Protein AF-A0AAU4DD70-F1 (afdb_monomer_lite)

Foldseek 3Di:
DDDLQRDQPFWWWWWDAPPDIDIGTLPDDDDPRIDTPGHGHGPVVVVVVVVVVDPDDD

Structure (mmCIF, N/CA/C/O backbone):
data_AF-A0AAU4DD70-F1
#
_entry.id   AF-A0AAU4DD70-F1
#
loop_
_atom_site.group_PDB
_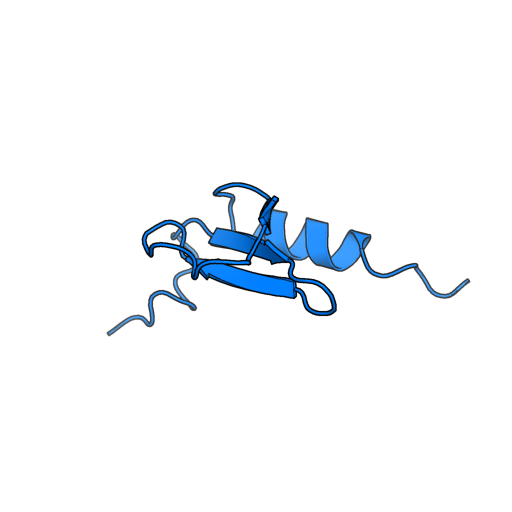atom_site.id
_atom_site.type_symbol
_atom_site.label_atom_id
_atom_site.label_alt_id
_atom_site.label_comp_id
_atom_site.label_asym_id
_atom_site.label_entity_id
_atom_site.label_seq_id
_atom_site.pdbx_PDB_ins_code
_atom_site.Cartn_x
_atom_site.Cartn_y
_atom_site.Cartn_z
_atom_site.occupancy
_atom_site.B_iso_or_equiv
_atom_site.auth_seq_id
_atom_site.auth_comp_id
_atom_site.auth_asym_id
_atom_site.auth_atom_id
_atom_site.pdbx_PDB_model_num
ATOM 1 N N . MET A 1 1 ? -17.507 16.653 4.631 1.00 48.44 1 MET A N 1
ATOM 2 C CA . MET A 1 1 ? -17.071 15.994 3.382 1.00 48.44 1 MET A CA 1
ATOM 3 C C . MET A 1 1 ? -15.589 15.685 3.547 1.00 48.44 1 MET A C 1
ATOM 5 O O . MET A 1 1 ? -14.764 16.491 3.150 1.00 48.44 1 MET A O 1
ATOM 9 N N . THR A 1 2 ? -15.262 14.599 4.253 1.00 61.09 2 THR A N 1
ATOM 10 C CA . THR A 1 2 ? -13.872 14.165 4.470 1.00 61.09 2 THR A CA 1
ATOM 11 C C . THR A 1 2 ? -13.460 13.332 3.272 1.00 61.09 2 THR A C 1
ATOM 13 O O . THR A 1 2 ? -14.169 12.404 2.888 1.00 61.09 2 THR A O 1
ATOM 16 N N . ASN A 1 3 ? -12.353 13.706 2.645 1.00 66.06 3 ASN A N 1
ATOM 17 C CA . ASN A 1 3 ? -11.761 12.941 1.567 1.00 66.06 3 ASN A CA 1
ATOM 18 C C . ASN A 1 3 ? -11.316 11.571 2.125 1.00 66.06 3 ASN A C 1
ATOM 20 O O . ASN A 1 3 ? -10.574 11.557 3.105 1.00 66.06 3 ASN A O 1
ATOM 24 N N . PRO A 1 4 ? -11.730 10.427 1.550 1.00 69.75 4 PRO A N 1
ATOM 25 C CA . PRO A 1 4 ? -11.343 9.098 2.042 1.00 69.75 4 PRO A CA 1
ATOM 26 C C . PRO 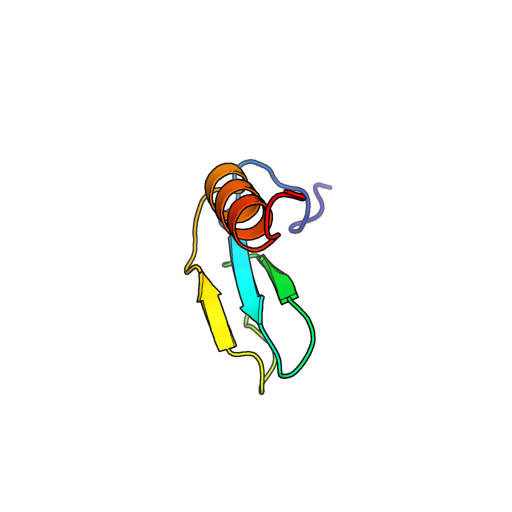A 1 4 ? -9.827 8.835 2.011 1.00 69.75 4 PRO A C 1
ATOM 28 O O . PRO A 1 4 ? -9.365 7.871 2.610 1.00 69.75 4 PRO A O 1
ATOM 31 N N . PHE A 1 5 ? -9.053 9.686 1.329 1.00 71.12 5 PHE A N 1
ATOM 32 C CA . PHE A 1 5 ? -7.587 9.664 1.339 1.00 71.12 5 PHE A CA 1
ATOM 33 C C . PHE A 1 5 ? -6.955 10.457 2.501 1.00 71.12 5 PHE A C 1
ATOM 35 O O . PHE A 1 5 ? -5.752 10.357 2.730 1.00 71.12 5 PHE A O 1
ATOM 42 N N . GLU A 1 6 ? -7.742 11.268 3.210 1.00 72.44 6 GLU A N 1
ATOM 43 C CA . GLU A 1 6 ? -7.283 12.187 4.262 1.00 72.44 6 GLU A CA 1
ATOM 44 C C . GLU A 1 6 ? -7.927 11.895 5.623 1.00 72.44 6 GLU A C 1
ATOM 46 O O . GLU A 1 6 ? -7.743 12.656 6.570 1.00 72.44 6 GLU A O 1
ATOM 51 N N . ASP A 1 7 ? -8.671 10.795 5.742 1.00 80.00 7 ASP A N 1
ATOM 52 C CA . ASP A 1 7 ? -9.271 10.365 6.999 1.00 80.00 7 ASP A CA 1
ATOM 53 C C . ASP A 1 7 ? -8.203 9.724 7.907 1.00 80.00 7 ASP A C 1
ATOM 55 O O . ASP A 1 7 ? -7.707 8.641 7.592 1.00 80.00 7 ASP A O 1
ATOM 59 N N . PRO A 1 8 ? -7.816 10.344 9.034 1.00 72.81 8 PRO A N 1
ATOM 60 C CA . PRO A 1 8 ? -6.798 9.789 9.923 1.00 72.81 8 PRO A CA 1
ATOM 61 C C . PRO A 1 8 ? -7.274 8.545 10.688 1.00 72.81 8 PRO A C 1
ATOM 63 O O . PRO A 1 8 ? -6.442 7.831 11.243 1.00 72.81 8 PRO A O 1
ATOM 66 N N . THR A 1 9 ? -8.585 8.289 10.728 1.00 79.44 9 THR A N 1
ATOM 67 C CA . THR A 1 9 ? -9.192 7.130 11.401 1.00 79.44 9 THR A CA 1
ATOM 68 C C . THR A 1 9 ? -9.414 5.944 10.463 1.00 79.44 9 THR A C 1
ATOM 70 O O . THR A 1 9 ? -9.697 4.840 10.926 1.00 79.44 9 THR A O 1
ATOM 73 N N . ALA A 1 10 ? -9.257 6.149 9.152 1.00 81.38 10 ALA A N 1
ATOM 74 C CA . ALA A 1 10 ? -9.369 5.095 8.156 1.00 81.38 10 ALA A CA 1
ATOM 75 C C . ALA A 1 10 ? -8.085 4.258 8.051 1.00 81.38 10 ALA A C 1
ATOM 77 O O . ALA A 1 10 ? -6.973 4.725 8.309 1.00 81.38 10 ALA A O 1
ATOM 78 N N . SER A 1 11 ? -8.244 3.004 7.631 1.00 87.44 11 SER A N 1
ATOM 79 C CA . SER A 1 11 ? -7.122 2.120 7.319 1.00 87.44 11 SER A CA 1
ATOM 80 C C . SER A 1 11 ? -6.636 2.338 5.890 1.00 87.44 11 SER A C 1
ATOM 82 O O . SER A 1 11 ? -7.435 2.483 4.958 1.00 87.44 11 SER A O 1
ATOM 84 N N . TYR A 1 12 ? -5.320 2.285 5.712 1.00 87.62 12 TYR A N 1
ATOM 85 C CA . TYR A 1 12 ? -4.665 2.481 4.427 1.00 87.62 12 TYR A CA 1
ATOM 86 C C . TYR A 1 12 ? -3.784 1.296 4.063 1.00 87.62 12 TYR A C 1
ATOM 88 O O . TYR A 1 12 ? -3.257 0.588 4.916 1.00 87.62 12 TYR A O 1
ATOM 96 N N . LEU A 1 13 ? -3.645 1.097 2.763 1.00 89.75 13 LEU A N 1
ATOM 97 C CA . LEU A 1 13 ? -2.796 0.126 2.107 1.00 89.75 13 LEU A CA 1
ATOM 98 C C . LEU A 1 13 ? -1.654 0.882 1.439 1.00 89.75 13 LEU A C 1
ATOM 100 O O . LEU A 1 13 ? -1.866 1.918 0.799 1.00 89.75 13 LEU A O 1
ATOM 104 N N . VAL A 1 14 ? -0.448 0.331 1.528 1.00 89.19 14 VAL A N 1
ATOM 105 C CA . VAL A 1 14 ? 0.647 0.768 0.662 1.00 89.19 14 VAL A CA 1
ATOM 106 C C . VAL A 1 14 ? 0.700 -0.204 -0.497 1.00 89.19 14 VAL A C 1
ATOM 108 O O . VAL A 1 14 ? 0.992 -1.392 -0.337 1.00 89.19 14 VAL A O 1
ATOM 111 N N . LEU A 1 15 ? 0.391 0.317 -1.673 1.00 90.62 15 LEU A N 1
ATOM 112 C CA . LEU A 1 15 ? 0.524 -0.397 -2.924 1.00 90.62 15 LEU A CA 1
ATOM 113 C C . LEU A 1 15 ? 1.871 -0.040 -3.540 1.00 90.62 15 LEU A C 1
ATOM 115 O O . LEU A 1 15 ? 2.289 1.115 -3.519 1.00 90.62 15 LEU A O 1
ATOM 119 N N . THR A 1 16 ? 2.540 -1.017 -4.128 1.00 90.19 16 THR A N 1
ATOM 120 C CA . THR A 1 16 ? 3.695 -0.786 -4.988 1.00 90.19 16 THR A CA 1
ATOM 121 C C . THR A 1 16 ? 3.386 -1.270 -6.392 1.00 90.19 16 THR A C 1
ATOM 123 O O . THR A 1 16 ? 2.662 -2.249 -6.596 1.00 90.19 16 THR A O 1
ATOM 126 N N . ASN A 1 17 ? 3.934 -0.576 -7.374 1.00 88.50 17 ASN A N 1
ATOM 127 C CA . ASN A 1 17 ? 4.018 -1.057 -8.738 1.00 88.50 17 ASN A CA 1
ATOM 128 C C . ASN A 1 17 ? 5.495 -1.179 -9.133 1.00 88.50 17 ASN A C 1
ATOM 130 O O . ASN A 1 17 ? 6.394 -1.080 -8.305 1.00 88.50 17 ASN A O 1
ATOM 134 N N . ARG A 1 18 ? 5.759 -1.395 -10.422 1.00 86.69 18 ARG A N 1
ATOM 135 C CA . ARG A 1 18 ? 7.116 -1.600 -10.948 1.00 86.69 18 ARG A CA 1
ATOM 136 C C . ARG A 1 18 ? 8.120 -0.489 -10.598 1.00 86.69 18 ARG A C 1
ATOM 138 O O . ARG A 1 18 ? 9.311 -0.770 -10.622 1.00 86.69 18 ARG A O 1
ATOM 145 N N . ILE A 1 19 ? 7.667 0.740 -10.334 1.00 82.06 19 ILE A N 1
ATOM 146 C CA . ILE A 1 19 ? 8.536 1.912 -10.126 1.00 82.06 19 ILE A CA 1
ATOM 147 C C . ILE A 1 19 ? 8.021 2.929 -9.091 1.00 82.06 19 ILE A C 1
ATOM 149 O O . ILE A 1 19 ? 8.751 3.850 -8.738 1.00 82.06 19 ILE A O 1
ATOM 153 N N . HIS A 1 20 ? 6.785 2.804 -8.604 1.00 84.81 20 HIS A N 1
ATOM 154 C CA . HIS A 1 20 ? 6.141 3.784 -7.729 1.00 84.81 20 HIS A CA 1
ATOM 155 C C . HIS A 1 20 ? 5.359 3.117 -6.603 1.00 84.81 20 HIS A C 1
ATOM 157 O O . HIS A 1 20 ? 4.747 2.066 -6.783 1.00 84.81 20 HIS A O 1
ATOM 163 N N . HIS A 1 21 ? 5.329 3.789 -5.456 1.00 86.12 21 HIS A N 1
ATOM 164 C CA . HIS A 1 21 ? 4.504 3.422 -4.313 1.00 86.12 21 HIS A CA 1
ATOM 165 C C . HIS A 1 21 ? 3.303 4.371 -4.263 1.00 86.12 21 HIS A C 1
ATOM 167 O O . HIS A 1 21 ? 3.452 5.572 -4.491 1.00 86.12 21 HIS A O 1
ATOM 173 N N . SER A 1 22 ? 2.114 3.843 -3.988 1.00 83.94 22 SER A N 1
ATOM 174 C CA . SER A 1 22 ? 0.877 4.610 -3.878 1.00 83.94 22 SER A CA 1
ATOM 175 C C . SER A 1 22 ? 0.163 4.284 -2.577 1.00 83.94 22 SER A C 1
ATOM 177 O O . SER A 1 22 ? 0.160 3.145 -2.109 1.00 83.94 22 SER A O 1
ATOM 179 N N . PHE A 1 23 ? -0.419 5.319 -1.986 1.00 86.00 23 PHE A N 1
ATOM 180 C CA . PHE A 1 23 ? -1.206 5.228 -0.771 1.00 86.00 23 PHE A CA 1
ATOM 181 C C . PHE A 1 23 ? -2.666 5.035 -1.156 1.00 86.00 23 PHE A C 1
ATOM 183 O O . PHE A 1 23 ? -3.224 5.862 -1.880 1.00 86.00 23 PHE A O 1
ATOM 190 N N . TRP A 1 24 ? -3.274 3.946 -0.701 1.00 87.94 24 TRP A N 1
ATOM 191 C CA . TRP A 1 24 ? -4.612 3.559 -1.131 1.00 87.94 24 TRP A CA 1
ATOM 192 C C . TRP A 1 24 ? -5.516 3.273 0.074 1.00 87.94 24 TRP A C 1
ATOM 194 O O . TRP A 1 24 ? -5.084 2.571 0.982 1.00 87.94 24 TRP A O 1
ATOM 204 N N . PRO A 1 25 ? -6.755 3.782 0.142 1.00 88.25 25 PRO A N 1
ATOM 205 C CA . PRO A 1 25 ? -7.664 3.483 1.245 1.00 88.25 25 PRO A CA 1
ATOM 206 C C . PRO A 1 25 ? -8.065 2.008 1.210 1.00 88.25 25 PRO A C 1
ATOM 208 O O . PRO A 1 25 ? -8.433 1.495 0.155 1.00 88.25 25 PRO A O 1
ATOM 211 N N . ALA A 1 26 ? -8.069 1.331 2.359 1.00 87.44 26 ALA A N 1
ATOM 212 C CA . ALA A 1 26 ? -8.438 -0.087 2.434 1.00 87.44 26 ALA A CA 1
ATOM 213 C C . ALA A 1 26 ? -9.909 -0.360 2.066 1.00 87.44 26 ALA A C 1
ATOM 215 O O . ALA A 1 26 ? -10.265 -1.486 1.733 1.00 87.44 26 ALA A O 1
ATOM 216 N N . GLY A 1 27 ? -10.761 0.668 2.116 1.00 83.50 27 GLY A N 1
ATOM 217 C CA . GLY A 1 27 ? -12.161 0.587 1.699 1.00 83.50 27 GLY A CA 1
ATOM 218 C C . GLY A 1 27 ? -12.386 0.664 0.186 1.00 83.50 27 GLY A C 1
ATOM 219 O O . GLY A 1 27 ? -13.532 0.570 -0.245 1.00 83.50 27 GLY A O 1
ATOM 220 N N . LEU A 1 28 ? -11.336 0.866 -0.618 1.00 84.25 28 LEU A N 1
ATOM 221 C CA . LEU A 1 28 ? -11.415 0.916 -2.078 1.00 84.25 28 LEU A CA 1
ATOM 222 C C . LEU A 1 28 ? -10.643 -0.245 -2.695 1.00 84.25 28 LEU A C 1
ATOM 224 O O . LEU A 1 28 ? -9.529 -0.563 -2.281 1.00 84.25 28 LEU A O 1
ATOM 228 N N . GLU A 1 29 ? -11.204 -0.834 -3.744 1.00 85.38 29 GLU A N 1
ATOM 229 C CA . GLU A 1 29 ? -10.548 -1.919 -4.465 1.00 85.38 29 GLU A CA 1
ATOM 230 C C . GLU A 1 29 ? -9.290 -1.397 -5.186 1.00 85.38 29 GLU A C 1
ATOM 232 O O . GLU A 1 29 ? -9.368 -0.387 -5.898 1.00 85.38 29 GLU A O 1
ATOM 237 N N . PRO A 1 30 ? -8.114 -2.018 -4.983 1.00 84.69 30 PRO A N 1
ATOM 238 C CA . PRO A 1 30 ? -6.889 -1.579 -5.629 1.00 84.69 30 PRO A CA 1
ATOM 239 C C . PRO A 1 30 ? -6.936 -1.867 -7.140 1.00 84.69 30 PRO A C 1
ATOM 241 O O . PRO A 1 30 ? -7.449 -2.906 -7.563 1.00 84.69 30 PRO A O 1
ATOM 244 N N . PRO A 1 31 ? -6.366 -0.985 -7.978 1.00 84.50 31 PRO A N 1
ATOM 245 C CA . PRO A 1 31 ? -6.314 -1.218 -9.413 1.00 84.50 31 PRO A CA 1
ATOM 246 C C . PRO A 1 31 ? -5.462 -2.446 -9.764 1.00 84.50 31 PRO A C 1
ATOM 248 O O . PRO A 1 31 ? -4.447 -2.735 -9.125 1.00 84.50 31 PRO A O 1
ATOM 251 N N . ALA A 1 32 ? -5.842 -3.150 -10.834 1.00 86.25 32 ALA A N 1
ATOM 252 C CA . ALA A 1 32 ? -5.105 -4.315 -11.316 1.00 86.25 32 ALA A CA 1
ATOM 253 C C . ALA A 1 32 ? -3.647 -3.960 -11.672 1.00 86.25 32 ALA A C 1
ATOM 255 O O . ALA A 1 32 ? -3.372 -2.930 -12.288 1.00 86.25 32 ALA A O 1
ATOM 256 N N . GLY A 1 33 ? -2.706 -4.832 -11.297 1.00 88.12 33 GLY A N 1
ATOM 257 C CA . GLY A 1 33 ? -1.269 -4.631 -11.530 1.00 88.12 33 GLY A CA 1
ATOM 258 C C . GLY A 1 33 ? -0.526 -3.899 -10.408 1.00 88.12 33 GLY A C 1
ATOM 259 O O . GLY A 1 33 ? 0.683 -3.694 -10.523 1.00 88.12 33 GLY A O 1
ATOM 260 N N . TRP A 1 34 ? -1.220 -3.543 -9.327 1.00 91.44 34 TRP A N 1
ATOM 261 C CA . TRP A 1 34 ? -0.611 -3.075 -8.088 1.00 91.44 34 TRP A CA 1
ATOM 262 C C . TRP A 1 34 ? -0.479 -4.220 -7.089 1.00 91.44 34 TRP A C 1
ATOM 264 O O . TRP A 1 34 ? -1.397 -5.018 -6.908 1.00 91.44 34 TRP A O 1
ATOM 274 N N . THR A 1 35 ? 0.665 -4.282 -6.418 1.00 90.56 35 THR A N 1
ATOM 275 C CA . THR A 1 35 ? 0.940 -5.276 -5.383 1.00 90.56 35 THR A CA 1
ATOM 276 C C . THR A 1 35 ? 0.835 -4.609 -4.024 1.00 90.56 35 THR A C 1
ATOM 278 O O . THR A 1 35 ? 1.467 -3.583 -3.778 1.00 90.56 35 THR A O 1
ATOM 281 N N . THR A 1 36 ? 0.054 -5.194 -3.121 1.00 90.06 36 THR A N 1
ATOM 282 C CA . THR A 1 36 ? -0.034 -4.701 -1.743 1.00 90.06 36 THR A CA 1
ATOM 283 C C . THR A 1 36 ? 1.249 -5.073 -1.006 1.00 90.06 36 THR A C 1
ATOM 285 O O . THR A 1 36 ? 1.525 -6.256 -0.823 1.00 90.06 36 THR A O 1
ATOM 288 N N . VAL A 1 37 ? 2.045 -4.073 -0.620 1.00 89.50 37 VAL A N 1
ATOM 289 C CA . VAL A 1 37 ? 3.264 -4.273 0.188 1.00 89.50 37 VAL A CA 1
ATOM 290 C C . VAL A 1 37 ? 2.997 -4.106 1.673 1.00 89.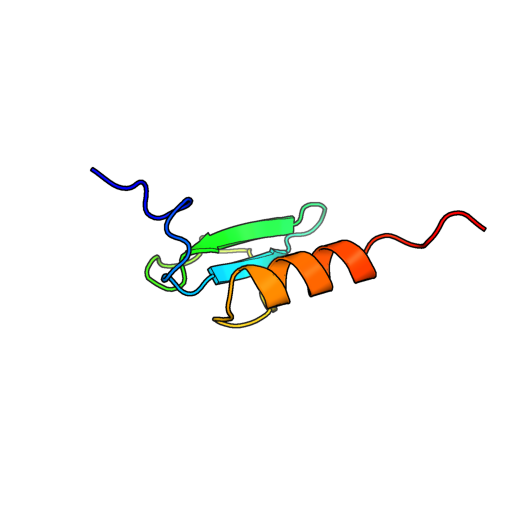50 37 VAL A C 1
ATOM 292 O O . VAL A 1 37 ? 3.643 -4.770 2.477 1.00 89.50 37 VAL A O 1
ATOM 295 N N . LEU A 1 38 ? 2.027 -3.261 2.028 1.00 87.62 38 LEU A N 1
ATOM 296 C CA . LEU A 1 38 ? 1.551 -3.114 3.396 1.00 87.62 38 LEU A CA 1
ATOM 297 C C . LEU A 1 38 ? 0.027 -3.314 3.422 1.00 87.62 38 LEU A C 1
ATOM 299 O O . LEU A 1 38 ? -0.672 -2.599 2.692 1.00 87.62 38 LEU A O 1
ATOM 303 N N . PRO A 1 39 ? -0.482 -4.283 4.208 1.00 84.81 39 PRO A N 1
ATOM 304 C CA . PRO A 1 39 ? -1.913 -4.505 4.387 1.00 84.81 39 PRO A CA 1
ATOM 305 C C . PRO A 1 39 ? -2.557 -3.360 5.182 1.00 84.81 39 PRO A C 1
ATOM 307 O O . PRO A 1 39 ? -1.887 -2.400 5.548 1.00 84.81 39 PRO A O 1
ATOM 310 N N . ALA A 1 40 ? -3.876 -3.440 5.390 1.00 86.31 40 ALA A N 1
ATOM 311 C CA . ALA A 1 40 ? -4.675 -2.347 5.935 1.00 86.31 40 ALA A CA 1
ATOM 312 C C . ALA A 1 40 ? -4.196 -1.976 7.345 1.00 86.31 40 ALA A C 1
ATOM 314 O O . ALA A 1 40 ? -4.513 -2.666 8.312 1.00 86.31 40 ALA A O 1
ATOM 315 N N . SER A 1 41 ? -3.450 -0.879 7.434 1.00 86.81 41 SER A N 1
ATOM 316 C CA . SER A 1 41 ? -2.788 -0.410 8.649 1.00 86.81 41 SER A CA 1
ATOM 317 C C . SER A 1 41 ? -3.112 1.058 8.908 1.00 86.81 41 SER A C 1
ATOM 319 O O . SER A 1 41 ? -3.634 1.779 8.049 1.00 86.81 41 SER A O 1
ATOM 321 N N . SER A 1 42 ? -2.799 1.514 10.118 1.00 85.88 42 SER A N 1
ATOM 322 C CA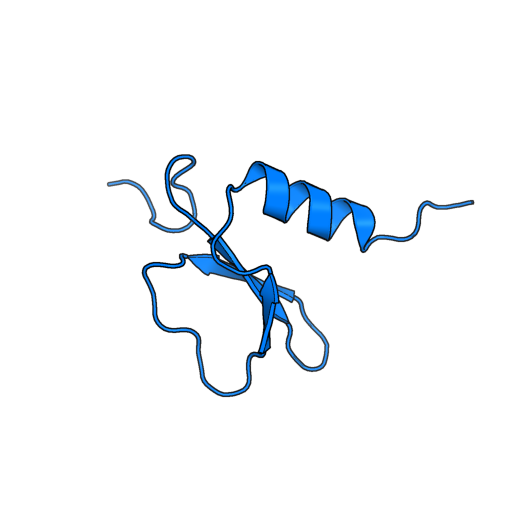 . SER A 1 42 ? -2.929 2.922 10.486 1.00 85.88 42 SER A CA 1
ATOM 323 C C . SER A 1 42 ? -2.014 3.796 9.629 1.00 85.88 42 SER A C 1
ATOM 325 O O . SER A 1 42 ? -0.934 3.379 9.196 1.00 85.88 42 SER A O 1
ATOM 327 N N . ARG A 1 43 ? -2.412 5.056 9.427 1.00 81.50 43 ARG A N 1
ATOM 328 C CA . ARG A 1 43 ? -1.614 6.039 8.676 1.00 81.50 43 ARG A CA 1
ATOM 329 C C . ARG A 1 43 ? -0.186 6.167 9.217 1.00 81.50 43 ARG A C 1
ATOM 331 O O . ARG A 1 43 ? 0.750 6.323 8.441 1.00 81.50 43 ARG A O 1
ATOM 338 N N . GLU A 1 44 ? -0.027 6.081 10.532 1.00 84.19 44 GLU A N 1
ATOM 339 C CA . GLU A 1 44 ? 1.264 6.148 11.222 1.00 84.19 44 GLU A CA 1
ATOM 340 C C . GLU A 1 44 ? 2.184 4.982 10.843 1.00 84.19 44 GLU A C 1
ATOM 342 O O . GLU A 1 44 ? 3.339 5.216 10.499 1.00 84.19 44 GLU A O 1
ATOM 347 N N . GLU A 1 45 ? 1.669 3.749 10.814 1.00 84.88 45 GLU A N 1
ATOM 348 C CA . GLU A 1 45 ? 2.437 2.577 10.377 1.00 84.88 45 GLU A CA 1
ATOM 349 C C . GLU A 1 45 ? 2.833 2.679 8.906 1.00 84.88 45 GLU A C 1
ATOM 351 O O . GLU A 1 45 ? 3.973 2.391 8.544 1.00 84.88 45 GLU A O 1
ATOM 356 N N . CYS A 1 46 ? 1.920 3.146 8.051 1.00 84.06 46 CYS A N 1
ATOM 357 C CA . CYS A 1 46 ? 2.219 3.312 6.635 1.00 84.06 46 CYS A CA 1
ATOM 358 C C . CYS A 1 46 ? 3.295 4.389 6.404 1.00 84.06 46 CYS A C 1
ATOM 360 O O . CYS A 1 46 ? 4.192 4.208 5.578 1.00 84.06 46 CYS A O 1
ATOM 362 N N . LEU A 1 47 ? 3.242 5.500 7.147 1.00 81.44 47 LEU A N 1
ATOM 363 C CA . L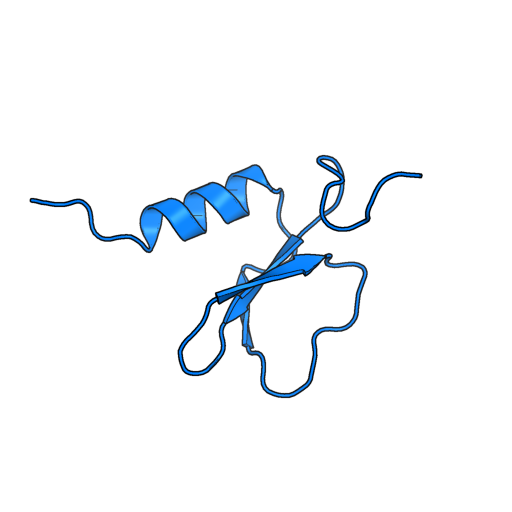EU A 1 47 ? 4.272 6.543 7.113 1.00 81.44 47 LEU A CA 1
ATOM 364 C C . LEU A 1 47 ? 5.608 6.052 7.673 1.00 81.44 47 LEU A C 1
ATOM 366 O O . LEU A 1 47 ? 6.648 6.374 7.100 1.00 81.44 47 LEU A O 1
ATOM 370 N N . ALA A 1 48 ? 5.593 5.258 8.746 1.00 85.81 48 ALA A N 1
ATOM 371 C CA . ALA A 1 48 ? 6.793 4.631 9.290 1.00 85.81 48 ALA A CA 1
ATOM 372 C C . ALA A 1 48 ? 7.428 3.685 8.261 1.00 85.81 48 ALA A C 1
ATOM 374 O O . ALA A 1 48 ? 8.624 3.788 7.994 1.00 85.81 48 ALA A O 1
ATOM 375 N N . PHE A 1 49 ? 6.623 2.848 7.598 1.00 83.56 49 PHE A N 1
ATOM 376 C CA . PHE A 1 49 ? 7.075 1.952 6.532 1.00 83.56 49 PHE A CA 1
ATOM 377 C C . PHE A 1 49 ? 7.706 2.715 5.356 1.00 83.56 49 PHE A C 1
ATOM 379 O O . PHE A 1 49 ? 8.805 2.378 4.912 1.00 83.56 49 PHE A O 1
ATOM 386 N N . LEU A 1 50 ? 7.057 3.784 4.876 1.00 80.94 50 LEU A N 1
ATOM 387 C CA . LEU A 1 50 ? 7.595 4.642 3.810 1.00 80.94 50 LEU A CA 1
ATOM 388 C C . LEU A 1 50 ? 8.871 5.381 4.242 1.00 80.94 50 LEU A C 1
ATOM 390 O O . LEU A 1 50 ? 9.802 5.523 3.449 1.00 80.94 50 LEU A O 1
ATOM 394 N N . GLY A 1 51 ? 8.933 5.826 5.499 1.00 81.00 51 GLY A N 1
ATOM 395 C CA . GLY A 1 51 ? 10.118 6.443 6.089 1.00 81.00 51 GLY A CA 1
ATOM 396 C C . GLY A 1 51 ? 11.305 5.482 6.158 1.00 81.00 51 GLY A C 1
ATOM 397 O O . GLY A 1 51 ? 12.417 5.877 5.818 1.00 81.00 51 GLY A O 1
ATOM 398 N N . SER A 1 52 ? 11.064 4.219 6.521 1.00 79.25 52 SER A N 1
ATOM 399 C CA . SER A 1 52 ? 12.080 3.158 6.556 1.00 79.25 52 SER A CA 1
ATOM 400 C C . SER A 1 52 ? 12.528 2.687 5.170 1.00 79.25 52 SER A C 1
ATOM 402 O O . SER A 1 52 ? 13.652 2.216 5.027 1.00 79.25 52 SER A O 1
ATOM 404 N N . GLN A 1 53 ? 11.684 2.809 4.140 1.00 71.62 53 GLN A N 1
ATOM 405 C CA . GLN A 1 53 ? 12.068 2.507 2.755 1.00 71.62 53 GLN A CA 1
ATOM 406 C C . GLN A 1 53 ? 13.082 3.505 2.188 1.00 71.62 53 GLN A C 1
ATOM 408 O O . GLN A 1 53 ? 13.833 3.159 1.276 1.00 71.62 53 GLN A O 1
ATOM 413 N N . ARG A 1 54 ? 13.133 4.735 2.716 1.00 62.88 54 ARG A N 1
ATOM 414 C CA . ARG A 1 54 ? 14.164 5.694 2.326 1.00 62.88 54 ARG A CA 1
ATOM 415 C C . ARG A 1 54 ? 15.470 5.329 3.043 1.00 62.88 54 ARG A C 1
ATOM 417 O O . ARG A 1 54 ? 15.507 5.419 4.269 1.00 62.88 54 ARG A O 1
ATOM 424 N N . PRO A 1 55 ? 16.550 4.964 2.326 1.00 54.88 55 PRO A N 1
ATOM 425 C CA . PRO A 1 55 ? 17.841 4.781 2.970 1.00 54.88 55 PRO A CA 1
ATOM 426 C C . PRO A 1 55 ? 18.236 6.103 3.635 1.00 54.88 55 PRO A C 1
ATOM 428 O O . PRO A 1 55 ? 18.140 7.168 3.018 1.00 54.88 55 PRO A O 1
ATOM 431 N N . ALA A 1 56 ? 18.619 6.047 4.912 1.00 52.44 56 ALA A N 1
ATOM 432 C CA . ALA A 1 56 ? 19.193 7.202 5.586 1.00 52.44 56 ALA A CA 1
ATOM 433 C C . ALA A 1 56 ? 20.411 7.679 4.772 1.00 52.44 56 ALA A C 1
ATOM 435 O O . ALA A 1 56 ? 21.209 6.832 4.357 1.00 52.44 56 ALA A O 1
ATOM 436 N N . PRO A 1 57 ? 20.564 8.988 4.498 1.00 55.91 57 PRO A N 1
ATOM 437 C CA . PRO A 1 57 ? 21.832 9.475 3.981 1.00 55.91 57 PRO A CA 1
ATOM 438 C C . PRO A 1 57 ? 22.899 9.178 5.044 1.00 55.91 57 PRO A C 1
ATOM 440 O O . PRO A 1 57 ? 22.729 9.563 6.202 1.00 55.91 57 PRO A O 1
ATOM 443 N N . ALA A 1 58 ? 23.918 8.409 4.653 1.00 53.59 58 ALA A N 1
ATOM 444 C CA . ALA A 1 58 ? 25.117 8.179 5.453 1.00 53.59 58 ALA A CA 1
ATOM 445 C C . ALA A 1 58 ? 25.882 9.488 5.687 1.00 53.59 58 ALA A C 1
ATOM 447 O O . ALA A 1 58 ? 25.827 10.365 4.790 1.00 53.59 58 ALA A O 1
#

Sequence (58 aa):
MTNPFEDPTASYLVLTNRIHHSFWPAGLEPPAGWTTVLPASSREECLAFLGSQRPAPA

pLDDT: mean 80.46, std 10.78, range [48.44, 91.44]

Secondary structure (DSSP, 8-state):
---TTS-TTS-EEEEE-SS-EEEEETTSPPPTT-EEEEEEE-HHHHHHHHHHHSPPP-

Radius of g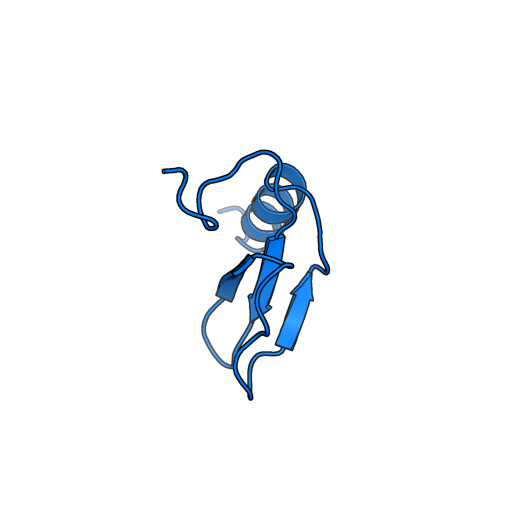yration: 12.08 Å; chains: 1; bounding box: 42×21×23 Å